Protein AF-A0A292Q2J4-F1 (afdb_monomer_lite)

Foldseek 3Di:
DDPVVVCCVVCVVVVCVVCVVVDDFDDDDDLDDDPPDQDDDNVLLCDDLLSSLVSVCVVPVVDDSVVSSVVSVVCVVPPPLSVLSNVLNVVVVVVVVDPFQWDWDQDRVRDTDIDGPDDD

Sequence (120 aa):
MDTVACNFRGRIREYNSAFAFTSLYHLQGPLQPQPNNTPAFAQLYFYDPTYAAHARYTAHPRLDSDVLHRLTTMLQNVNPYIAIYKTARERLEAVSQSESDVRVVLNPQLRLIMETGADR

Secondary structure (DSSP, 8-state):
--HHHHTTTTTHHHHTTTTGGG--------SSPPTTPPP-GGGGGGS-HHHHHHHHHHH-TTS-HHHHHHHHHHHHHH-TTHHHHHHHHHHHHHHHHS---EEEEE-TTS-EEEEES---

Structure (mmCIF, N/CA/C/O backbone):
data_AF-A0A292Q2J4-F1
#
_entry.id   AF-A0A292Q2J4-F1
#
loop_
_atom_site.group_PDB
_atom_site.id
_atom_site.type_symbol
_atom_site.label_atom_id
_atom_site.label_alt_id
_atom_site.label_comp_id
_atom_site.label_asym_id
_atom_site.label_entity_id
_atom_site.label_seq_id
_atom_site.pdbx_PDB_ins_code
_atom_site.Cartn_x
_atom_site.Cartn_y
_atom_site.Cartn_z
_atom_site.occupancy
_atom_site.B_iso_or_equiv
_atom_site.auth_seq_id
_atom_site.auth_comp_id
_atom_site.auth_asym_id
_atom_site.auth_atom_id
_atom_site.pdbx_PDB_model_num
ATOM 1 N N . MET A 1 1 ? -5.129 -22.936 46.363 1.00 43.31 1 MET A N 1
ATOM 2 C CA . MET A 1 1 ? -6.200 -21.946 46.104 1.00 43.31 1 MET A CA 1
ATOM 3 C C . MET A 1 1 ? -5.499 -20.672 45.713 1.00 43.31 1 MET A C 1
ATOM 5 O O . MET A 1 1 ? -4.902 -20.019 46.562 1.00 43.31 1 MET A O 1
ATOM 9 N N . ASP A 1 2 ? -5.415 -20.431 44.411 1.00 48.56 2 ASP A N 1
ATOM 10 C CA . ASP A 1 2 ? -4.155 -19.943 43.857 1.00 48.56 2 ASP A CA 1
ATOM 11 C C . ASP A 1 2 ? -4.152 -18.435 43.633 1.00 48.56 2 ASP A C 1
ATOM 13 O O . ASP A 1 2 ? -4.717 -17.912 42.672 1.00 48.56 2 ASP A O 1
ATOM 17 N N . THR A 1 3 ? -3.424 -17.733 44.502 1.00 53.31 3 THR A N 1
ATOM 18 C CA . THR A 1 3 ? -3.199 -16.278 44.461 1.00 53.31 3 THR A CA 1
ATOM 19 C C . THR A 1 3 ? -2.578 -15.796 43.142 1.00 53.31 3 THR A C 1
ATOM 21 O O . THR A 1 3 ? -2.650 -14.613 42.813 1.00 53.31 3 THR A O 1
ATOM 24 N N . VAL A 1 4 ? -1.984 -16.710 42.367 1.00 54.56 4 VAL A N 1
ATOM 25 C CA . VAL A 1 4 ? -1.413 -16.452 41.037 1.00 54.56 4 VAL A CA 1
ATOM 26 C C . VAL A 1 4 ? -2.504 -16.101 40.015 1.00 54.56 4 VAL A C 1
ATOM 28 O O . VAL A 1 4 ? -2.304 -15.201 39.202 1.00 54.56 4 VAL A O 1
ATOM 31 N N . ALA A 1 5 ? -3.681 -16.737 40.083 1.00 54.00 5 ALA A N 1
ATOM 32 C CA . ALA A 1 5 ? -4.762 -16.511 39.122 1.00 54.00 5 ALA A CA 1
ATOM 33 C C . ALA A 1 5 ? -5.421 -15.127 39.284 1.00 54.00 5 ALA A C 1
ATOM 35 O O . ALA A 1 5 ? -5.689 -14.448 38.292 1.00 54.00 5 ALA A O 1
ATOM 36 N N . CYS A 1 6 ? -5.629 -14.663 40.522 1.00 53.41 6 CYS A N 1
ATOM 37 C CA . CYS A 1 6 ? -6.274 -13.369 40.789 1.00 53.41 6 CYS A CA 1
ATOM 38 C C . CYS A 1 6 ? -5.467 -12.165 40.271 1.00 53.41 6 CYS A C 1
ATOM 40 O O . CYS A 1 6 ? -6.052 -11.171 39.842 1.00 53.41 6 CYS A O 1
ATOM 42 N N . ASN A 1 7 ? -4.134 -12.258 40.250 1.00 54.38 7 ASN A N 1
ATOM 43 C CA . ASN A 1 7 ? -3.262 -11.163 39.813 1.00 54.38 7 ASN A CA 1
ATOM 44 C C . ASN A 1 7 ? -3.062 -11.092 38.287 1.00 54.38 7 ASN A C 1
ATOM 46 O O . ASN A 1 7 ? -2.517 -10.103 37.790 1.00 54.38 7 ASN A O 1
ATOM 50 N N . PHE A 1 8 ? -3.540 -12.086 37.527 1.00 53.84 8 PHE A N 1
ATOM 51 C CA . PHE A 1 8 ? -3.397 -12.143 36.067 1.00 53.84 8 PHE A CA 1
ATOM 52 C C . PHE A 1 8 ? -3.997 -10.915 35.363 1.00 53.84 8 PHE A C 1
ATOM 54 O O . PHE A 1 8 ? -3.349 -10.314 34.510 1.00 53.84 8 PHE A O 1
ATOM 61 N N . ARG A 1 9 ? -5.205 -10.482 35.763 1.00 56.16 9 ARG A N 1
ATOM 62 C CA . ARG A 1 9 ? -5.858 -9.289 35.187 1.00 56.16 9 ARG A CA 1
ATOM 63 C C . ARG A 1 9 ? -5.104 -7.992 35.492 1.00 56.16 9 ARG A C 1
ATOM 65 O O . ARG A 1 9 ? -4.985 -7.153 34.606 1.00 56.16 9 ARG A O 1
ATOM 72 N N . GLY A 1 10 ? -4.582 -7.837 36.710 1.00 62.28 10 GLY A N 1
ATOM 73 C CA . GLY A 1 10 ? -3.858 -6.627 37.123 1.00 62.28 10 GLY A CA 1
ATOM 74 C C . GLY A 1 10 ? -2.489 -6.477 36.453 1.00 62.28 10 GLY A C 1
ATOM 75 O O . GLY A 1 10 ? -2.065 -5.363 36.163 1.00 62.28 10 GLY A O 1
ATOM 76 N N . ARG A 1 11 ? -1.817 -7.596 36.151 1.00 56.53 11 ARG A N 1
ATOM 77 C CA . ARG A 1 11 ? -0.475 -7.620 35.542 1.00 56.53 11 ARG A CA 1
ATOM 78 C C . ARG A 1 11 ? -0.478 -7.955 34.050 1.00 56.53 11 ARG A C 1
ATOM 80 O O . ARG A 1 11 ? 0.580 -8.182 33.475 1.00 56.53 11 ARG A O 1
ATOM 87 N N . ILE A 1 12 ? -1.636 -7.959 33.387 1.00 62.47 12 ILE A N 1
ATOM 88 C CA . ILE A 1 12 ? -1.755 -8.430 31.997 1.00 62.47 12 ILE A CA 1
ATOM 89 C C . ILE A 1 12 ? -0.880 -7.631 31.011 1.00 62.47 12 ILE A C 1
ATOM 91 O O . ILE A 1 12 ? -0.371 -8.194 30.052 1.00 62.47 12 ILE A O 1
ATOM 95 N N . ARG A 1 13 ? -0.632 -6.337 31.272 1.00 57.03 13 ARG A N 1
ATOM 96 C CA . ARG A 1 13 ? 0.284 -5.497 30.471 1.00 57.03 13 ARG A CA 1
ATOM 97 C C . ARG A 1 13 ? 1.758 -5.885 30.643 1.00 57.03 13 ARG A C 1
ATOM 99 O O . ARG A 1 13 ? 2.515 -5.789 29.689 1.00 57.03 13 ARG A O 1
ATOM 106 N N . GLU A 1 14 ? 2.144 -6.340 31.832 1.00 59.91 14 GLU A N 1
ATOM 107 C CA . GLU A 1 14 ? 3.497 -6.811 32.158 1.00 59.91 14 GLU A CA 1
ATOM 108 C C . GLU A 1 14 ? 3.727 -8.235 31.626 1.00 59.91 14 GLU A C 1
ATOM 110 O O . GLU A 1 14 ? 4.775 -8.539 31.063 1.00 59.91 14 GLU A O 1
ATOM 115 N N . TYR A 1 15 ? 2.705 -9.094 31.701 1.00 58.53 15 TYR A N 1
ATOM 116 C CA . TYR A 1 15 ? 2.722 -10.401 31.042 1.00 58.53 15 TYR A CA 1
ATOM 117 C C . TYR A 1 15 ? 2.669 -10.317 29.513 1.00 58.53 15 TYR A C 1
ATOM 119 O O . TYR A 1 15 ? 3.162 -11.238 28.879 1.00 58.53 15 TYR A O 1
ATOM 127 N N . ASN A 1 16 ? 2.108 -9.248 28.933 1.00 58.00 16 ASN A N 1
ATOM 128 C CA . ASN A 1 16 ? 2.103 -8.996 27.485 1.00 58.00 16 ASN A CA 1
ATOM 129 C C . ASN A 1 16 ? 3.343 -8.231 26.981 1.00 58.00 16 ASN A C 1
ATOM 131 O O . ASN A 1 16 ? 3.541 -8.168 25.768 1.00 58.00 16 ASN A O 1
ATOM 135 N N . SER A 1 17 ? 4.161 -7.636 27.862 1.00 61.97 17 SER A N 1
ATOM 136 C CA . SER A 1 17 ? 5.503 -7.139 27.512 1.00 61.97 17 SER A CA 1
ATOM 137 C C . SER A 1 17 ? 6.573 -8.222 27.698 1.00 61.97 17 SER A C 1
ATOM 139 O O . SER A 1 17 ? 7.500 -8.318 26.892 1.00 61.97 17 SER A O 1
ATOM 141 N N . ALA A 1 18 ? 6.368 -9.141 28.649 1.00 56.91 18 ALA A N 1
ATOM 142 C CA . ALA A 1 18 ? 6.722 -10.541 28.430 1.00 56.91 18 ALA A CA 1
ATOM 143 C C . ALA A 1 18 ? 5.916 -11.128 27.248 1.00 56.91 18 ALA A C 1
ATOM 145 O O . ALA A 1 18 ? 4.902 -10.570 26.856 1.00 56.91 18 ALA A O 1
ATOM 146 N N . PHE A 1 19 ? 6.374 -12.207 26.607 1.00 52.94 19 PHE A N 1
ATOM 147 C CA . PHE A 1 19 ? 5.741 -12.806 25.407 1.00 52.94 19 PHE A CA 1
ATOM 148 C C . PHE A 1 19 ? 5.569 -11.888 24.166 1.00 52.94 19 PHE A C 1
ATOM 150 O O . PHE A 1 19 ? 5.406 -12.396 23.053 1.00 52.94 19 PHE A O 1
ATOM 157 N N . ALA A 1 20 ? 5.751 -10.566 24.272 1.00 53.78 20 ALA A N 1
ATOM 158 C CA . ALA A 1 20 ? 6.048 -9.714 23.120 1.00 53.78 20 ALA A CA 1
ATOM 159 C C . ALA A 1 20 ? 7.322 -10.214 22.420 1.00 53.78 20 ALA A C 1
ATOM 161 O O . ALA A 1 20 ? 7.354 -10.341 21.201 1.00 53.78 20 ALA A O 1
ATOM 162 N N . PHE A 1 21 ? 8.327 -10.638 23.194 1.00 53.81 21 PHE A N 1
ATOM 163 C CA . PHE A 1 21 ? 9.538 -11.284 22.676 1.00 53.81 21 PHE A CA 1
ATOM 164 C C . PHE A 1 21 ? 9.332 -12.697 22.093 1.00 53.81 21 PHE A C 1
ATOM 166 O O . PHE A 1 21 ? 10.235 -13.197 21.431 1.00 53.81 21 PHE A O 1
ATOM 173 N N . THR A 1 22 ? 8.169 -13.340 22.275 1.00 56.34 22 THR A N 1
ATOM 174 C CA . THR A 1 22 ? 7.821 -14.585 21.553 1.00 56.34 22 THR A CA 1
ATOM 175 C C . THR A 1 22 ? 6.966 -14.334 20.309 1.00 56.34 22 THR A C 1
ATOM 177 O O . THR 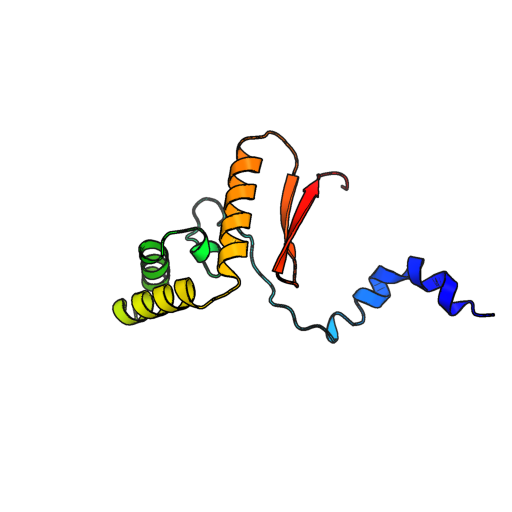A 1 22 ? 6.645 -15.279 19.595 1.00 56.34 22 THR A O 1
ATOM 180 N N . SER A 1 23 ? 6.594 -13.080 20.034 1.00 63.41 23 SER A N 1
ATOM 181 C CA . SER A 1 23 ? 5.698 -12.702 18.940 1.00 63.41 23 SER A CA 1
ATOM 182 C C . SER A 1 23 ? 6.401 -11.729 17.995 1.00 63.41 23 SER A C 1
ATOM 184 O O . SER A 1 23 ? 6.343 -10.518 18.185 1.00 63.41 23 SER A O 1
ATOM 186 N N . LEU A 1 24 ? 7.056 -12.242 16.950 1.00 69.00 24 LEU A N 1
ATOM 187 C CA . LEU A 1 24 ? 7.615 -11.389 15.897 1.00 69.00 24 LEU A CA 1
ATOM 188 C C . LEU A 1 24 ? 6.482 -10.732 15.097 1.00 69.00 24 LEU A C 1
ATOM 190 O O . LEU A 1 24 ? 5.738 -11.410 14.389 1.00 69.00 24 LEU A O 1
ATOM 194 N N . TYR A 1 25 ? 6.377 -9.407 15.186 1.00 70.56 25 TYR A N 1
ATOM 195 C CA . TYR A 1 25 ? 5.479 -8.595 14.368 1.00 70.56 25 TYR A CA 1
ATOM 196 C C . TYR A 1 25 ? 6.259 -7.611 13.498 1.00 70.56 25 TYR A C 1
ATOM 198 O O . TYR A 1 25 ? 7.316 -7.108 13.881 1.00 70.56 25 TYR A O 1
ATOM 206 N N . HIS A 1 26 ? 5.706 -7.286 12.329 1.00 65.94 26 HIS A N 1
ATOM 207 C CA . HIS A 1 26 ? 6.202 -6.161 11.546 1.00 65.94 26 HIS A CA 1
ATOM 208 C C . HIS A 1 26 ? 5.836 -4.849 12.242 1.00 65.94 26 HIS A C 1
ATOM 210 O O . HIS A 1 26 ? 4.659 -4.536 12.417 1.00 65.94 26 HIS A O 1
ATOM 216 N N . LEU A 1 27 ? 6.847 -4.052 12.596 1.00 70.44 27 LEU A N 1
ATOM 217 C CA . LEU A 1 27 ? 6.637 -2.647 12.922 1.00 70.44 27 LEU A CA 1
ATOM 218 C C . LEU A 1 27 ? 6.269 -1.908 11.632 1.00 70.44 27 LEU A C 1
ATOM 220 O O . LEU A 1 27 ? 7.090 -1.785 10.722 1.00 70.44 27 LEU A O 1
ATOM 224 N N . GLN A 1 28 ? 5.032 -1.428 11.553 1.00 70.88 28 GLN A N 1
ATOM 225 C CA . GLN A 1 28 ? 4.549 -0.651 10.421 1.00 70.88 28 GLN A CA 1
ATOM 226 C C . GLN A 1 28 ? 4.538 0.842 10.760 1.00 70.88 28 GLN A C 1
ATOM 228 O O . GLN A 1 28 ? 4.135 1.237 11.853 1.00 70.88 28 GLN A O 1
ATOM 233 N N . GLY A 1 29 ? 4.962 1.672 9.805 1.00 74.69 29 GLY A N 1
ATOM 234 C CA . GLY A 1 29 ? 4.816 3.125 9.891 1.00 74.69 29 GLY A CA 1
ATOM 235 C C . GLY A 1 29 ? 3.353 3.594 9.792 1.00 74.69 29 GLY A C 1
ATOM 236 O O . GLY A 1 29 ? 2.445 2.777 9.593 1.00 74.69 29 GLY A O 1
ATOM 237 N N . PRO A 1 30 ? 3.107 4.914 9.898 1.00 80.75 30 PRO A N 1
ATOM 238 C CA . PRO A 1 30 ? 1.769 5.481 9.751 1.00 80.75 30 PRO A CA 1
ATOM 239 C C . PRO A 1 30 ? 1.160 5.126 8.388 1.00 80.75 30 PRO A C 1
ATOM 241 O O . PRO A 1 30 ? 1.859 5.067 7.376 1.00 80.75 30 PRO A O 1
ATOM 244 N N . LEU A 1 31 ? -0.156 4.902 8.362 1.00 82.00 31 LEU A N 1
ATOM 245 C CA . LEU A 1 31 ? -0.890 4.511 7.151 1.00 82.00 31 LEU A CA 1
ATOM 246 C C . LEU A 1 31 ? -0.981 5.629 6.102 1.00 82.00 31 LEU A C 1
ATOM 248 O O . LEU A 1 31 ? -1.111 5.337 4.919 1.00 82.00 31 LEU A O 1
ATOM 252 N N . GLN A 1 32 ? -0.876 6.889 6.522 1.00 84.00 32 GLN A N 1
ATOM 253 C CA . GLN A 1 32 ? -0.778 8.047 5.635 1.00 84.00 32 GLN A CA 1
ATOM 254 C C . GLN A 1 32 ? 0.656 8.600 5.651 1.00 84.00 32 GLN A C 1
ATOM 256 O O . GLN A 1 32 ? 1.307 8.563 6.704 1.00 84.00 32 GLN A O 1
ATOM 261 N N . PRO A 1 33 ? 1.164 9.122 4.519 1.00 84.81 33 PRO A N 1
ATOM 262 C CA . PRO A 1 33 ? 2.373 9.934 4.529 1.00 84.81 33 PRO A CA 1
ATOM 263 C C . PRO A 1 33 ? 2.145 11.203 5.363 1.00 84.81 33 PRO A C 1
ATOM 265 O O . PRO A 1 33 ? 1.033 11.723 5.438 1.00 84.81 33 PRO A O 1
ATOM 268 N N . GLN A 1 34 ? 3.209 11.721 5.978 1.00 84.50 34 GLN A N 1
ATOM 269 C CA . GLN A 1 34 ? 3.162 13.068 6.553 1.00 84.50 34 GLN A CA 1
ATOM 270 C C . GLN A 1 34 ? 3.029 14.118 5.433 1.00 84.50 34 GLN A C 1
ATOM 272 O O . GLN A 1 34 ? 3.445 13.843 4.301 1.00 84.50 34 GLN A O 1
ATOM 277 N N . PRO A 1 35 ? 2.500 15.323 5.721 1.00 82.38 35 PRO A N 1
ATOM 278 C CA . PRO A 1 35 ? 2.471 16.416 4.755 1.00 82.38 35 PRO A CA 1
ATOM 279 C C . PRO A 1 35 ? 3.845 16.632 4.107 1.00 82.38 35 PRO A C 1
ATOM 281 O O . PRO A 1 35 ? 4.859 16.673 4.799 1.00 82.38 35 PRO A O 1
ATOM 284 N N . ASN A 1 36 ? 3.862 16.769 2.780 1.00 84.25 36 ASN A N 1
ATOM 285 C CA . ASN A 1 36 ? 5.055 16.928 1.935 1.00 84.25 36 ASN A CA 1
ATOM 286 C C . ASN A 1 36 ? 6.009 15.715 1.832 1.00 84.25 36 ASN A C 1
ATOM 288 O O . ASN A 1 36 ? 7.015 15.819 1.131 1.00 84.25 36 ASN A O 1
ATOM 292 N N . ASN A 1 37 ? 5.703 14.560 2.438 1.00 85.00 37 ASN A N 1
ATOM 293 C CA . ASN A 1 37 ? 6.503 13.342 2.266 1.00 85.00 37 ASN A CA 1
ATOM 294 C C . ASN A 1 37 ? 5.952 12.436 1.153 1.00 85.00 37 ASN A C 1
ATOM 296 O O . ASN A 1 37 ? 4.751 12.178 1.072 1.00 85.00 37 ASN A O 1
ATOM 300 N N . THR A 1 38 ? 6.848 11.872 0.339 1.00 85.81 38 THR A N 1
ATOM 301 C CA . THR A 1 38 ? 6.511 10.815 -0.628 1.00 85.81 38 THR A CA 1
ATOM 302 C C . THR A 1 38 ? 6.024 9.557 0.108 1.00 85.81 38 THR A C 1
ATOM 304 O O . THR A 1 38 ? 6.686 9.132 1.060 1.00 85.81 38 THR A O 1
ATOM 307 N N . PRO A 1 39 ? 4.911 8.923 -0.312 1.00 88.81 39 PRO A N 1
ATOM 308 C CA . PRO A 1 39 ? 4.429 7.698 0.317 1.00 88.81 39 PRO A CA 1
ATOM 309 C C . PRO A 1 39 ? 5.418 6.536 0.151 1.00 88.81 39 PRO A C 1
ATOM 311 O O . PRO A 1 39 ? 6.047 6.375 -0.894 1.00 88.81 39 PRO A O 1
ATOM 314 N N . ALA A 1 40 ? 5.530 5.695 1.180 1.00 86.50 40 ALA A N 1
ATOM 315 C CA . ALA A 1 40 ? 6.473 4.579 1.226 1.00 86.50 40 ALA A CA 1
ATOM 316 C C . ALA A 1 40 ? 5.870 3.305 1.845 1.00 86.50 40 ALA A C 1
ATOM 318 O O . ALA A 1 40 ? 4.852 3.329 2.539 1.00 86.50 40 ALA A O 1
ATOM 319 N N . PHE A 1 41 ? 6.529 2.166 1.610 1.00 85.56 41 PHE A N 1
ATOM 320 C CA . PHE A 1 41 ? 6.173 0.856 2.174 1.00 85.56 41 PHE A CA 1
ATOM 321 C C . PHE A 1 41 ? 4.686 0.496 1.977 1.00 85.56 41 PHE A C 1
ATOM 323 O O . PHE A 1 41 ? 4.246 0.313 0.841 1.00 85.56 41 PHE A O 1
ATOM 330 N N . ALA A 1 42 ? 3.923 0.383 3.069 1.00 85.75 42 ALA A N 1
ATOM 331 C CA . ALA A 1 42 ? 2.505 0.037 3.076 1.00 85.75 42 ALA A CA 1
ATOM 332 C C . ALA A 1 42 ? 1.598 1.142 2.502 1.00 85.75 42 ALA A C 1
ATOM 334 O O . ALA A 1 42 ? 0.575 0.832 1.896 1.00 85.75 42 ALA A O 1
ATOM 335 N N . GLN A 1 43 ? 1.993 2.414 2.630 1.00 89.00 43 GLN A N 1
ATOM 336 C CA . GLN A 1 43 ? 1.221 3.573 2.153 1.00 89.00 43 GLN A CA 1
ATOM 337 C C . GLN A 1 43 ? 1.015 3.514 0.633 1.00 89.00 43 GLN A C 1
ATOM 339 O O . GLN A 1 43 ? -0.009 3.940 0.114 1.00 89.00 43 GLN A O 1
ATOM 344 N N . LEU A 1 44 ? 1.963 2.910 -0.092 1.00 90.12 44 LEU A N 1
ATOM 345 C CA . LEU A 1 44 ? 1.893 2.721 -1.541 1.00 90.12 44 LEU A CA 1
ATOM 346 C C . LEU A 1 44 ? 0.726 1.823 -1.990 1.00 90.12 44 LEU A C 1
ATOM 348 O O . LEU A 1 44 ? 0.351 1.880 -3.155 1.00 90.12 44 LEU A O 1
ATOM 352 N N . TYR A 1 45 ? 0.130 1.018 -1.102 1.00 88.06 45 TYR A N 1
ATOM 353 C CA . TYR A 1 45 ? -1.070 0.232 -1.420 1.00 88.06 45 TYR A CA 1
ATOM 354 C C . TYR A 1 45 ? -2.372 1.052 -1.401 1.00 88.06 45 TYR A C 1
ATOM 356 O O . TYR A 1 45 ? -3.417 0.522 -1.773 1.00 88.06 45 TYR A O 1
ATOM 364 N N . PHE A 1 46 ? -2.331 2.325 -0.989 1.00 88.19 46 PHE A N 1
ATOM 365 C CA . PHE A 1 46 ? -3.486 3.234 -1.051 1.00 88.19 46 PHE A CA 1
ATOM 366 C C . PHE A 1 46 ? -3.669 3.872 -2.440 1.00 88.19 46 PHE A C 1
ATOM 368 O O . PHE A 1 46 ? -4.739 4.415 -2.733 1.00 88.19 46 PHE A O 1
ATOM 375 N N . TYR A 1 47 ? -2.640 3.779 -3.285 1.00 87.38 47 TYR A N 1
ATOM 376 C CA . TYR A 1 47 ? -2.566 4.347 -4.629 1.00 87.38 47 TYR A CA 1
ATOM 377 C C . TYR A 1 47 ? -2.685 3.252 -5.702 1.00 87.38 47 TYR A C 1
ATOM 379 O O . TYR A 1 47 ? -2.611 2.052 -5.415 1.00 87.38 47 TYR A O 1
ATOM 387 N N . ASP A 1 48 ? -2.865 3.660 -6.957 1.00 88.69 48 ASP A N 1
ATOM 388 C CA . ASP A 1 48 ? -2.861 2.743 -8.095 1.00 88.69 48 ASP A CA 1
ATOM 389 C C . ASP A 1 48 ? -1.466 2.092 -8.300 1.00 88.69 48 ASP A C 1
ATOM 391 O O . ASP A 1 48 ? -0.445 2.633 -7.855 1.00 88.69 48 ASP A O 1
ATOM 395 N N . PRO A 1 49 ? -1.383 0.912 -8.949 1.00 88.12 49 PRO A N 1
ATOM 396 C CA . PRO A 1 49 ? 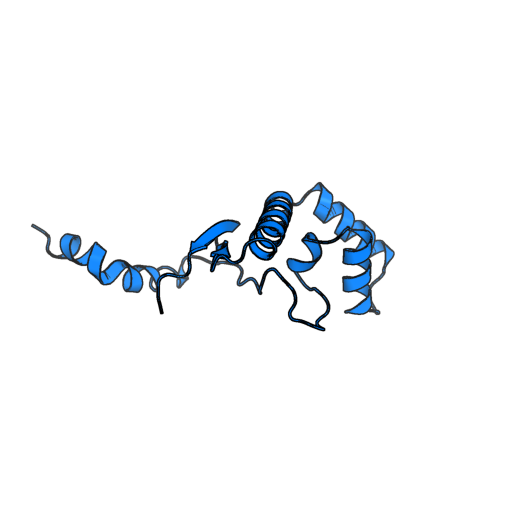-0.114 0.201 -9.118 1.00 88.12 49 PRO A CA 1
ATOM 397 C C . PRO A 1 49 ? 0.922 0.968 -9.949 1.00 88.12 49 PRO A C 1
ATOM 399 O O . PRO A 1 49 ? 2.119 0.767 -9.745 1.00 88.12 49 PRO A O 1
ATOM 402 N N . THR A 1 50 ? 0.499 1.849 -10.858 1.00 91.56 50 THR A N 1
ATOM 403 C CA . THR A 1 50 ? 1.402 2.620 -11.721 1.00 91.56 50 THR A CA 1
ATOM 404 C C . THR A 1 50 ? 2.090 3.720 -10.920 1.00 91.56 50 THR A C 1
ATOM 406 O O . THR A 1 50 ? 3.321 3.785 -10.911 1.00 91.56 50 THR A O 1
ATOM 409 N N . TYR A 1 51 ? 1.329 4.509 -10.157 1.00 92.44 51 TYR A N 1
ATOM 410 C CA . TYR A 1 51 ? 1.872 5.478 -9.205 1.00 92.44 51 TYR A CA 1
ATOM 411 C C . TYR A 1 51 ? 2.758 4.792 -8.158 1.00 92.44 51 TYR A C 1
ATOM 413 O O . TYR A 1 51 ? 3.872 5.242 -7.890 1.00 92.44 51 TYR A O 1
ATOM 421 N N . ALA A 1 52 ? 2.313 3.660 -7.606 1.00 92.44 52 ALA A N 1
ATOM 422 C CA . ALA A 1 52 ? 3.070 2.922 -6.601 1.00 92.44 52 ALA A CA 1
ATOM 423 C C . ALA A 1 52 ? 4.399 2.354 -7.140 1.00 92.44 52 ALA A C 1
ATOM 425 O O . ALA A 1 52 ? 5.390 2.311 -6.409 1.00 92.44 52 ALA A O 1
ATOM 426 N N . ALA A 1 53 ? 4.448 1.918 -8.403 1.00 92.94 53 ALA A N 1
ATOM 427 C CA . ALA A 1 53 ? 5.687 1.511 -9.065 1.00 92.94 53 ALA A CA 1
ATOM 428 C C . ALA A 1 53 ? 6.609 2.715 -9.319 1.00 92.94 53 ALA A C 1
ATOM 430 O O . ALA A 1 53 ? 7.793 2.661 -8.980 1.00 92.94 53 ALA A O 1
ATOM 431 N N . HIS A 1 54 ? 6.060 3.824 -9.825 1.00 93.31 54 HIS A N 1
ATOM 432 C CA . HIS A 1 54 ? 6.813 5.051 -10.080 1.00 93.31 54 HIS A CA 1
ATOM 433 C C . HIS A 1 54 ? 7.424 5.638 -8.798 1.00 93.31 54 HIS A C 1
ATOM 435 O O . HIS A 1 54 ? 8.609 5.950 -8.775 1.00 93.31 54 HIS A O 1
ATOM 441 N N . ALA A 1 55 ? 6.676 5.701 -7.692 1.00 92.38 55 ALA A N 1
ATOM 442 C CA . ALA A 1 55 ? 7.193 6.164 -6.404 1.00 92.38 55 ALA A CA 1
ATOM 443 C C . ALA A 1 55 ? 8.365 5.299 -5.889 1.00 92.38 55 ALA A C 1
ATOM 445 O O . ALA A 1 55 ? 9.342 5.832 -5.360 1.00 92.38 55 ALA A O 1
ATOM 446 N N . ARG A 1 56 ? 8.321 3.970 -6.098 1.00 92.19 56 ARG A N 1
ATOM 447 C CA . ARG A 1 56 ? 9.447 3.070 -5.771 1.00 92.19 56 ARG A CA 1
ATOM 448 C C . ARG A 1 56 ? 10.668 3.324 -6.653 1.00 92.19 56 ARG A C 1
ATOM 450 O O . ARG A 1 56 ? 11.780 3.298 -6.126 1.00 92.19 56 ARG 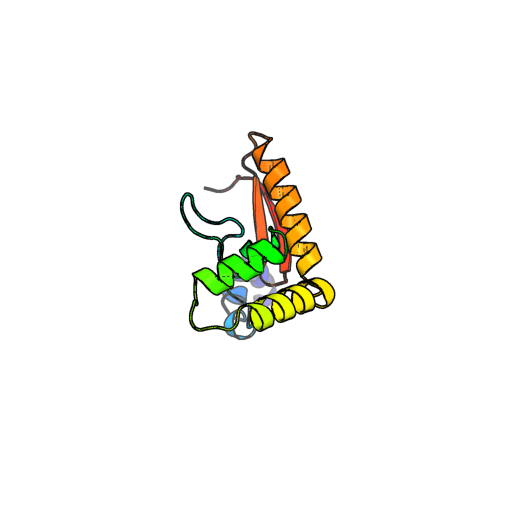A O 1
ATOM 457 N N . TYR A 1 57 ? 10.461 3.581 -7.947 1.00 93.62 57 TYR A N 1
ATOM 458 C CA . TYR A 1 57 ? 11.526 3.928 -8.892 1.00 93.62 57 TYR A CA 1
ATOM 459 C C . TYR A 1 57 ? 12.170 5.274 -8.543 1.00 93.62 57 TYR A C 1
ATOM 461 O O . TYR A 1 57 ? 13.385 5.349 -8.417 1.00 93.62 57 TYR A O 1
ATOM 469 N N . THR A 1 58 ? 11.381 6.315 -8.274 1.00 92.06 58 THR A N 1
ATOM 470 C CA . THR A 1 58 ? 11.886 7.641 -7.881 1.00 92.06 58 THR A CA 1
ATOM 471 C C . THR A 1 58 ? 12.694 7.589 -6.579 1.00 92.06 58 THR A C 1
ATOM 473 O O . THR A 1 58 ? 13.708 8.272 -6.460 1.00 92.06 58 THR A O 1
ATOM 476 N N . ALA A 1 59 ? 12.315 6.727 -5.628 1.00 90.12 59 ALA A N 1
ATOM 477 C CA . ALA A 1 59 ? 13.114 6.466 -4.428 1.00 90.12 59 ALA A CA 1
ATOM 478 C C . ALA A 1 59 ? 14.396 5.643 -4.698 1.00 90.12 59 ALA A C 1
ATOM 480 O O . ALA A 1 59 ? 15.356 5.738 -3.935 1.00 90.12 59 ALA A O 1
ATOM 481 N N . HIS A 1 60 ? 14.437 4.845 -5.771 1.00 90.75 60 HIS A N 1
ATOM 482 C CA . HIS A 1 60 ? 15.569 3.978 -6.119 1.00 90.75 60 HIS A CA 1
ATOM 483 C C . HIS A 1 60 ? 15.863 3.975 -7.638 1.00 90.75 60 HIS A C 1
ATOM 485 O O . HIS A 1 60 ? 15.721 2.928 -8.275 1.00 90.75 60 HIS A O 1
ATOM 491 N N . PRO A 1 61 ? 16.348 5.084 -8.241 1.00 91.31 61 PRO A N 1
ATOM 492 C CA . PRO A 1 61 ? 16.428 5.225 -9.708 1.00 91.31 61 PRO A CA 1
ATOM 493 C C . PRO A 1 61 ? 17.417 4.283 -10.415 1.00 91.31 61 PRO A C 1
ATOM 495 O O . PRO A 1 61 ? 17.528 4.292 -11.634 1.00 91.31 61 PRO A O 1
ATOM 498 N N . ARG A 1 62 ? 18.173 3.485 -9.649 1.00 95.62 62 ARG A N 1
ATOM 499 C CA . ARG A 1 62 ? 19.073 2.431 -10.148 1.00 95.62 62 ARG A CA 1
ATOM 500 C C . ARG A 1 62 ? 18.365 1.089 -10.378 1.00 95.62 62 ARG A C 1
ATOM 502 O O . ARG A 1 62 ? 19.006 0.154 -10.846 1.00 95.62 62 ARG A O 1
ATOM 509 N N . LEU A 1 63 ? 17.100 0.961 -9.976 1.00 93.06 63 LEU A N 1
ATOM 510 C CA . LEU A 1 63 ? 16.295 -0.236 -10.205 1.00 93.06 63 LEU A CA 1
ATOM 511 C C . LEU A 1 63 ? 15.584 -0.152 -11.555 1.00 93.06 63 LEU A C 1
ATOM 513 O O . LEU A 1 63 ? 15.186 0.921 -11.997 1.00 93.06 63 LEU A O 1
ATOM 517 N N . ASP A 1 64 ? 15.382 -1.309 -12.174 1.00 95.25 64 ASP A N 1
ATOM 518 C CA . ASP A 1 64 ? 14.628 -1.429 -13.415 1.00 95.25 64 ASP A CA 1
ATOM 519 C C . ASP A 1 64 ? 13.132 -1.121 -13.186 1.00 95.25 64 ASP A C 1
ATOM 521 O O . ASP A 1 64 ? 12.477 -1.705 -12.313 1.00 95.25 64 ASP A O 1
ATOM 525 N N . SER A 1 65 ? 12.599 -0.173 -13.963 1.00 92.81 65 SER A N 1
ATOM 526 C CA . SER A 1 65 ? 11.215 0.304 -13.842 1.00 92.81 65 SER A CA 1
ATOM 527 C C . SER A 1 65 ? 10.185 -0.755 -14.251 1.00 92.81 65 SER A C 1
ATOM 529 O O . SER A 1 65 ? 9.133 -0.861 -13.616 1.00 92.81 65 SER A O 1
ATOM 531 N N . ASP A 1 66 ? 10.478 -1.576 -15.260 1.00 94.19 66 ASP A N 1
ATOM 532 C CA . ASP A 1 66 ? 9.563 -2.611 -15.748 1.00 94.19 66 ASP A CA 1
ATOM 533 C C . ASP A 1 66 ? 9.496 -3.779 -14.760 1.00 94.19 66 ASP A C 1
ATOM 535 O O . ASP A 1 66 ? 8.418 -4.314 -14.482 1.00 94.19 66 ASP A O 1
ATOM 539 N N . VAL A 1 67 ? 10.627 -4.137 -14.144 1.00 95.19 67 VAL A N 1
ATOM 540 C CA . VAL A 1 67 ? 10.680 -5.082 -13.021 1.00 95.19 67 VAL A CA 1
ATOM 541 C C . VAL A 1 67 ? 9.883 -4.545 -11.831 1.00 95.19 67 VAL A C 1
ATOM 543 O O . VAL A 1 67 ? 9.058 -5.278 -11.281 1.00 95.19 67 VAL A O 1
ATOM 546 N N . LEU A 1 68 ? 10.055 -3.273 -11.451 1.00 94.00 68 LEU A N 1
ATOM 547 C CA . LEU A 1 68 ? 9.277 -2.653 -10.369 1.00 94.00 68 LEU A CA 1
ATOM 548 C C . LEU A 1 68 ? 7.771 -2.633 -10.661 1.00 94.00 68 LEU A C 1
ATOM 550 O O . LEU A 1 68 ? 6.975 -2.922 -9.761 1.00 94.00 68 LEU A O 1
ATOM 554 N N . HIS A 1 69 ? 7.367 -2.336 -11.897 1.00 93.25 69 HIS A N 1
ATOM 555 C CA . HIS A 1 69 ? 5.965 -2.366 -12.303 1.00 93.25 69 HIS A CA 1
ATOM 556 C C . HIS A 1 69 ? 5.397 -3.791 -12.246 1.00 93.25 69 HIS A C 1
ATOM 558 O O . HIS A 1 69 ? 4.383 -4.023 -11.586 1.00 93.25 69 HIS A O 1
ATOM 564 N N . ARG A 1 70 ? 6.090 -4.778 -12.830 1.00 94.88 70 ARG A N 1
ATOM 565 C CA . ARG A 1 70 ? 5.681 -6.194 -12.802 1.00 94.88 70 ARG A CA 1
ATOM 566 C C . ARG A 1 70 ? 5.571 -6.746 -11.379 1.00 94.88 70 ARG A C 1
ATOM 568 O O . ARG A 1 70 ? 4.585 -7.414 -11.071 1.00 94.88 70 ARG A O 1
ATOM 575 N N . LEU A 1 71 ? 6.531 -6.440 -10.503 1.00 94.06 71 LEU A N 1
ATOM 576 C CA . LEU A 1 71 ? 6.480 -6.820 -9.086 1.00 94.06 71 LEU A CA 1
ATOM 577 C C . LEU A 1 71 ? 5.324 -6.130 -8.351 1.00 94.06 71 LEU A C 1
ATOM 579 O O . LEU A 1 71 ? 4.647 -6.769 -7.549 1.00 94.06 71 LEU A O 1
ATOM 583 N N . THR A 1 72 ? 5.057 -4.854 -8.641 1.00 92.69 72 THR A N 1
ATOM 584 C CA . THR A 1 72 ? 3.929 -4.122 -8.043 1.00 92.69 72 THR A CA 1
ATOM 585 C C . THR A 1 72 ? 2.591 -4.738 -8.460 1.00 92.69 72 THR A C 1
ATOM 587 O O . THR A 1 72 ? 1.751 -4.996 -7.599 1.00 92.69 72 THR A O 1
ATOM 590 N N . THR A 1 73 ? 2.412 -5.061 -9.742 1.00 91.44 73 THR A N 1
ATOM 591 C CA . THR A 1 73 ? 1.214 -5.738 -10.267 1.00 91.44 73 THR A CA 1
ATOM 592 C C . THR A 1 73 ? 1.058 -7.155 -9.703 1.00 91.44 73 THR A C 1
ATOM 594 O O . THR A 1 73 ? -0.034 -7.533 -9.284 1.00 91.44 73 THR A O 1
ATOM 597 N N . MET A 1 74 ? 2.146 -7.928 -9.599 1.00 93.19 74 MET A N 1
ATOM 598 C CA . MET A 1 74 ? 2.123 -9.245 -8.948 1.00 93.19 74 MET A CA 1
ATOM 599 C C . MET A 1 74 ? 1.700 -9.140 -7.478 1.00 93.19 74 MET A C 1
ATOM 601 O O . MET A 1 74 ? 0.842 -9.902 -7.036 1.00 93.19 74 MET A O 1
ATOM 605 N N . LEU A 1 75 ? 2.247 -8.174 -6.730 1.00 90.62 75 LEU A N 1
ATOM 606 C CA . LEU A 1 75 ? 1.828 -7.909 -5.355 1.00 90.62 75 LEU A CA 1
ATOM 607 C C . LEU A 1 75 ? 0.340 -7.553 -5.292 1.00 90.62 75 LEU A C 1
ATOM 609 O O . LEU A 1 75 ? -0.356 -8.127 -4.463 1.00 90.62 75 LEU A O 1
ATOM 613 N N . GLN A 1 76 ? -0.167 -6.681 -6.173 1.00 87.81 76 GLN A N 1
ATOM 614 C CA . GLN A 1 76 ? -1.591 -6.314 -6.195 1.00 87.81 76 GLN A CA 1
ATOM 615 C C . GLN A 1 76 ? -2.538 -7.492 -6.447 1.00 87.81 76 GLN A C 1
ATOM 617 O O . GLN A 1 76 ? -3.627 -7.511 -5.877 1.00 87.81 76 GLN A O 1
ATOM 622 N N . ASN A 1 77 ? -2.113 -8.479 -7.238 1.00 89.25 77 ASN A N 1
ATOM 623 C CA . ASN A 1 77 ? -2.932 -9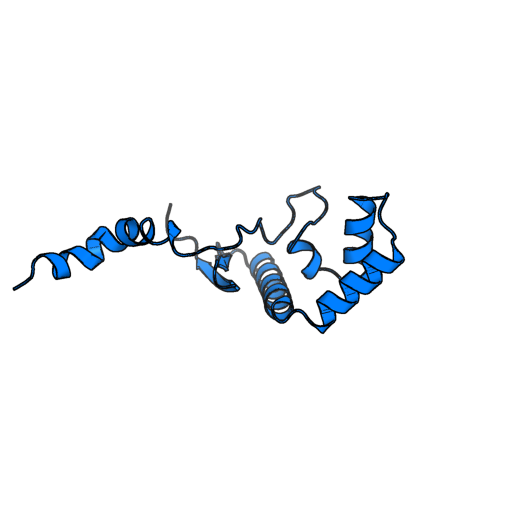.643 -7.573 1.00 89.25 77 ASN A CA 1
ATOM 624 C C . ASN A 1 77 ? -2.836 -10.782 -6.541 1.00 89.25 77 ASN A C 1
ATOM 626 O O . ASN A 1 77 ? -3.792 -11.537 -6.386 1.00 89.25 77 ASN A O 1
ATOM 630 N N . VAL A 1 78 ? -1.691 -10.938 -5.863 1.00 91.50 78 VAL A N 1
ATOM 631 C CA . VAL A 1 78 ? -1.390 -12.121 -5.029 1.00 91.50 78 VAL A CA 1
ATOM 632 C C . VAL A 1 78 ? -1.408 -11.826 -3.524 1.00 91.50 78 VAL A C 1
ATOM 634 O O . VAL A 1 78 ? -1.683 -12.726 -2.734 1.00 91.50 78 VAL A O 1
ATOM 637 N N . ASN A 1 79 ? -1.113 -10.598 -3.086 1.00 88.75 79 ASN A N 1
ATOM 638 C CA . ASN A 1 79 ? -0.992 -10.282 -1.660 1.00 88.75 79 ASN A CA 1
ATOM 639 C C . ASN A 1 79 ? -2.381 -10.197 -0.982 1.00 88.75 79 ASN A C 1
ATOM 641 O O . ASN A 1 79 ? -3.110 -9.227 -1.220 1.00 88.75 79 ASN A O 1
ATOM 645 N N . PRO A 1 80 ? -2.736 -11.131 -0.074 1.00 88.56 80 PRO A N 1
ATOM 646 C CA . PRO A 1 80 ? -4.071 -11.185 0.530 1.00 88.56 80 PRO A CA 1
ATOM 647 C C . PRO A 1 80 ? -4.377 -9.973 1.423 1.00 88.56 80 PRO A C 1
ATOM 649 O O . PRO A 1 80 ? -5.539 -9.653 1.664 1.00 88.56 80 PRO A O 1
ATOM 652 N N . TYR A 1 81 ? -3.351 -9.264 1.899 1.00 85.69 81 TYR A N 1
ATOM 653 C CA . TYR A 1 81 ? -3.511 -8.146 2.827 1.00 85.69 81 TYR A CA 1
ATOM 654 C C . TYR A 1 81 ? -3.878 -6.822 2.140 1.00 85.69 81 TYR A C 1
ATOM 656 O O . TYR A 1 81 ? -4.249 -5.868 2.819 1.00 85.69 81 TYR A O 1
ATOM 664 N N . ILE A 1 82 ? -3.831 -6.739 0.805 1.00 87.62 82 ILE A N 1
ATOM 665 C CA . ILE A 1 82 ? -4.135 -5.497 0.068 1.00 87.62 82 ILE A CA 1
ATOM 666 C C . ILE A 1 82 ? -5.591 -5.057 0.229 1.00 87.62 82 ILE A C 1
ATOM 668 O O . ILE A 1 82 ? -5.850 -3.857 0.303 1.00 87.62 82 ILE A O 1
ATOM 672 N N . ALA A 1 83 ? -6.529 -5.996 0.378 1.00 88.12 83 ALA A N 1
ATOM 673 C CA . ALA A 1 83 ? -7.912 -5.670 0.724 1.00 88.12 83 ALA A CA 1
ATOM 674 C C . ALA A 1 83 ? -7.999 -4.883 2.047 1.00 88.12 83 ALA A C 1
ATOM 676 O O . ALA A 1 83 ? -8.724 -3.897 2.133 1.00 88.12 83 ALA A O 1
ATOM 677 N N . ILE A 1 84 ? -7.190 -5.254 3.044 1.00 90.00 84 ILE A N 1
ATOM 678 C CA . ILE A 1 84 ? -7.168 -4.608 4.362 1.00 90.00 84 ILE A CA 1
ATOM 679 C C . ILE A 1 84 ? -6.644 -3.171 4.257 1.00 90.00 84 ILE A C 1
ATOM 681 O O . ILE A 1 84 ? -7.219 -2.268 4.861 1.00 90.00 84 ILE A O 1
ATOM 685 N N . TYR A 1 85 ? -5.605 -2.932 3.448 1.00 87.44 85 TYR A N 1
ATOM 686 C CA . TYR A 1 85 ? -5.112 -1.576 3.182 1.00 87.44 85 TYR A CA 1
ATOM 687 C C . TYR A 1 85 ? -6.142 -0.717 2.431 1.00 87.44 85 TYR A C 1
ATOM 689 O O . TYR A 1 85 ? -6.318 0.447 2.781 1.00 87.44 85 TYR A O 1
ATOM 697 N N . LYS A 1 86 ? -6.876 -1.281 1.462 1.00 87.25 86 LYS A N 1
ATOM 698 C CA . LYS A 1 86 ? -7.964 -0.569 0.766 1.00 87.25 86 LYS A CA 1
ATOM 699 C C . LYS A 1 86 ? -9.079 -0.154 1.734 1.00 87.25 86 LYS A C 1
ATOM 701 O O . LYS A 1 86 ? -9.393 1.029 1.813 1.00 87.25 86 LYS A O 1
ATOM 706 N N . THR A 1 87 ? -9.569 -1.074 2.567 1.00 89.44 87 THR A N 1
ATOM 707 C CA . THR A 1 87 ? -10.564 -0.754 3.608 1.00 89.44 87 THR A CA 1
ATOM 708 C C . THR A 1 87 ? -10.025 0.221 4.662 1.00 89.44 87 THR A C 1
ATOM 710 O O . THR A 1 87 ? -10.769 1.060 5.167 1.00 89.44 87 THR A O 1
ATOM 713 N N . ALA A 1 88 ? -8.731 0.165 4.995 1.00 88.06 88 ALA A N 1
ATOM 714 C CA . ALA A 1 88 ? -8.109 1.146 5.884 1.00 88.06 88 ALA A CA 1
ATOM 715 C C . ALA A 1 88 ? -8.137 2.559 5.285 1.00 88.06 88 ALA A C 1
ATOM 717 O O . ALA A 1 88 ? -8.456 3.509 5.999 1.00 88.06 88 ALA A O 1
ATOM 718 N N . ARG A 1 89 ? -7.866 2.688 3.980 1.00 87.38 89 ARG A N 1
ATOM 719 C CA . ARG A 1 89 ? -7.954 3.954 3.244 1.00 87.38 89 ARG A CA 1
ATOM 720 C C . ARG A 1 89 ? -9.382 4.504 3.228 1.00 87.38 89 ARG A C 1
ATOM 722 O O . ARG A 1 89 ? -9.576 5.649 3.613 1.00 87.38 89 ARG A O 1
ATOM 729 N N . GLU A 1 90 ? -10.369 3.678 2.884 1.00 88.31 90 GLU A N 1
ATOM 730 C CA . GLU A 1 90 ? -11.795 4.056 2.870 1.00 88.31 90 GLU A CA 1
ATOM 731 C C . GLU A 1 90 ? -12.264 4.589 4.236 1.00 88.31 90 GLU A C 1
ATOM 733 O O . GLU A 1 90 ? -12.964 5.598 4.314 1.00 88.31 90 GLU A O 1
ATOM 738 N N . ARG A 1 91 ? -11.835 3.958 5.340 1.00 86.94 91 ARG A N 1
ATOM 739 C CA . ARG A 1 91 ? -12.157 4.442 6.693 1.00 86.94 91 ARG A CA 1
ATOM 740 C C . ARG A 1 91 ? -11.430 5.731 7.061 1.00 86.94 91 ARG A C 1
ATOM 742 O O . ARG A 1 91 ? -12.026 6.571 7.722 1.00 86.94 91 ARG A O 1
ATOM 749 N N . LEU A 1 92 ? -10.174 5.904 6.647 1.00 84.62 92 LEU A N 1
ATOM 750 C CA . LEU A 1 92 ? -9.434 7.157 6.840 1.00 84.62 92 LEU A CA 1
ATOM 751 C C . LEU A 1 92 ? -10.073 8.319 6.064 1.00 84.62 92 LEU A C 1
ATOM 753 O O . LEU A 1 92 ? -10.174 9.421 6.596 1.00 84.62 92 LEU A O 1
ATOM 757 N N . GLU A 1 93 ? -10.537 8.070 4.839 1.00 85.25 93 GLU A N 1
ATOM 758 C CA . GLU A 1 93 ? -11.271 9.037 4.015 1.00 85.25 93 GLU A CA 1
ATOM 759 C C . GLU A 1 93 ? -12.605 9.426 4.673 1.00 85.25 93 GLU A C 1
ATOM 761 O O . GLU A 1 93 ? -12.886 10.615 4.805 1.00 85.25 93 GLU A O 1
ATOM 766 N N . ALA A 1 94 ? -13.377 8.452 5.173 1.00 84.88 94 ALA A N 1
ATOM 767 C CA . ALA A 1 94 ? -14.623 8.713 5.899 1.00 84.88 94 ALA A CA 1
ATOM 768 C C . ALA A 1 94 ? -14.396 9.494 7.208 1.00 84.88 94 ALA A C 1
ATOM 770 O O . ALA A 1 94 ? -15.084 10.479 7.460 1.00 84.88 94 ALA A O 1
ATOM 771 N N . VAL A 1 95 ? -13.397 9.106 8.010 1.00 83.12 95 VAL A N 1
ATOM 772 C CA . VAL A 1 95 ? -13.036 9.815 9.251 1.00 83.12 95 VAL A CA 1
ATOM 773 C C . VAL A 1 95 ? -12.575 11.244 8.965 1.00 83.12 95 VAL A C 1
ATOM 775 O O . VAL A 1 95 ? -12.911 12.140 9.722 1.00 83.12 95 VAL A O 1
ATOM 778 N N . SER A 1 96 ? -11.876 11.493 7.855 1.00 76.56 96 SER A N 1
ATOM 779 C CA . SER A 1 96 ? -11.442 12.849 7.472 1.00 76.56 96 SER A CA 1
ATOM 780 C C . SER A 1 96 ? -12.604 13.784 7.093 1.00 76.56 96 SER A C 1
ATOM 782 O O . SER A 1 96 ? -12.412 14.995 7.037 1.00 76.56 96 SER A O 1
ATOM 784 N N . GLN A 1 97 ? -13.791 13.238 6.805 1.00 74.31 97 GLN A N 1
ATOM 785 C CA . GLN A 1 97 ? -15.010 13.995 6.48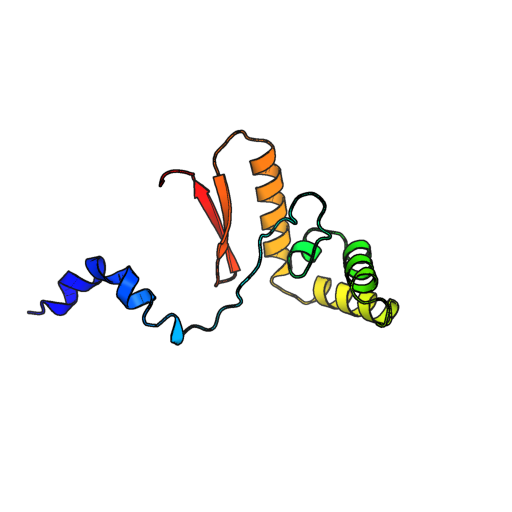1 1.00 74.31 97 GLN A CA 1
ATOM 786 C C . GLN A 1 97 ? -15.899 14.257 7.708 1.00 74.31 97 GLN A C 1
ATOM 788 O O . GLN A 1 97 ? -16.800 15.091 7.643 1.00 74.31 97 GLN A O 1
ATOM 793 N N . SER A 1 98 ? -15.658 13.563 8.821 1.00 69.06 98 SER A N 1
ATOM 794 C CA . SER A 1 98 ? -16.354 13.748 10.095 1.00 69.06 98 SER A CA 1
ATOM 795 C C . SER A 1 98 ? -15.424 14.380 11.129 1.00 69.06 98 SER A C 1
ATOM 797 O O . SER A 1 98 ? -14.354 13.840 11.383 1.00 69.06 98 SER A O 1
ATOM 799 N N . GLU A 1 99 ? -15.839 15.452 11.810 1.00 64.38 99 GLU A N 1
ATOM 800 C CA . GLU A 1 99 ? -15.085 16.058 12.930 1.00 64.38 99 GLU A CA 1
ATOM 801 C C . GLU A 1 99 ? -15.126 15.193 14.213 1.00 64.38 99 GLU A C 1
ATOM 803 O O . GLU A 1 99 ? -15.456 15.650 15.305 1.00 64.38 99 GLU A O 1
ATOM 808 N N . SER A 1 100 ? -14.826 13.902 14.084 1.00 67.06 100 SER A N 1
ATOM 809 C CA . SER A 1 100 ? -14.764 12.934 15.172 1.00 67.06 100 SER A CA 1
ATOM 810 C C . SER A 1 100 ? -13.313 12.614 15.509 1.00 67.06 100 SER A C 1
ATOM 812 O O . SER A 1 100 ? -12.542 12.274 14.610 1.00 67.06 100 SER A O 1
ATOM 814 N N . ASP A 1 101 ? -12.966 12.622 16.795 1.00 75.25 101 ASP A N 1
ATOM 815 C CA . ASP A 1 101 ? -11.667 12.149 17.287 1.00 75.25 101 ASP A CA 1
ATOM 816 C C . ASP A 1 101 ? -11.607 10.611 17.216 1.00 75.25 101 ASP A C 1
ATOM 818 O O . ASP A 1 101 ? -11.783 9.896 18.202 1.00 75.25 101 ASP A O 1
ATOM 822 N N . VAL A 1 102 ? -11.484 10.083 15.997 1.00 77.31 102 VAL A N 1
ATOM 823 C CA . VAL A 1 102 ? -11.412 8.651 15.696 1.00 77.31 102 VAL A CA 1
ATOM 824 C C . VAL A 1 102 ? -10.096 8.373 14.9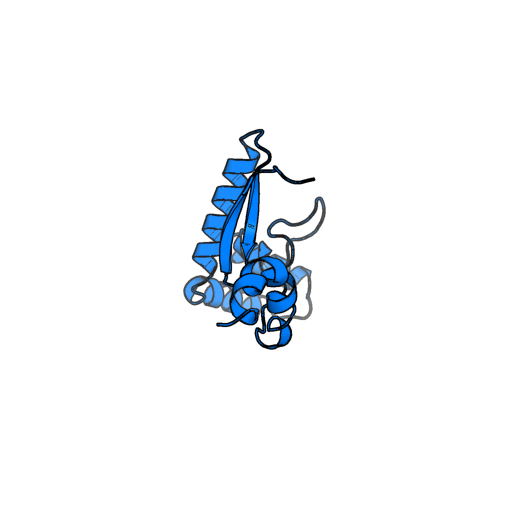94 1.00 77.31 102 VAL A C 1
ATOM 826 O O . VAL A 1 102 ? -9.797 8.917 13.935 1.00 77.31 102 VAL A O 1
ATOM 829 N N . ARG A 1 103 ? -9.309 7.463 15.555 1.00 80.38 103 ARG A N 1
ATOM 830 C CA . ARG A 1 103 ? -8.041 7.024 14.992 1.00 80.38 103 ARG A CA 1
ATOM 831 C C . ARG A 1 103 ? -8.196 5.650 14.355 1.00 80.38 103 ARG A C 1
ATOM 833 O O . ARG A 1 103 ? -8.586 4.684 15.006 1.00 80.38 103 ARG A O 1
ATOM 840 N N . VAL A 1 104 ? -7.834 5.543 13.081 1.00 82.62 104 VAL A N 1
ATOM 841 C CA . VAL A 1 104 ? -7.771 4.260 12.369 1.00 82.62 104 VAL A CA 1
ATOM 842 C C . VAL A 1 104 ? -6.386 3.639 12.568 1.00 82.62 104 VAL A C 1
ATOM 844 O O . VAL A 1 104 ? -5.373 4.225 12.183 1.00 82.62 104 VAL A O 1
ATOM 847 N N . VAL A 1 105 ? -6.335 2.444 13.158 1.00 82.44 105 VAL A N 1
ATOM 848 C CA . VAL A 1 105 ? -5.096 1.722 13.481 1.00 82.44 105 VAL A CA 1
ATOM 849 C C . VAL A 1 105 ? -5.106 0.348 12.817 1.00 82.44 105 VAL A C 1
ATOM 851 O O . VAL A 1 105 ? -6.071 -0.404 12.941 1.00 82.44 105 VAL A O 1
ATOM 854 N N . LEU A 1 106 ? -4.016 -0.011 12.135 1.00 81.69 106 LEU A N 1
ATOM 855 C CA . LEU A 1 106 ? -3.769 -1.388 11.706 1.00 81.69 106 LEU A CA 1
ATOM 856 C C . LEU A 1 106 ? -2.863 -2.058 12.739 1.00 81.69 106 LEU A C 1
ATOM 858 O O . LEU A 1 106 ? -1.725 -1.634 12.935 1.00 81.69 106 LEU A O 1
ATOM 862 N N . ASN A 1 107 ? -3.382 -3.066 13.434 1.00 81.38 107 ASN A N 1
ATOM 863 C CA . ASN A 1 107 ? -2.665 -3.705 14.533 1.00 81.38 107 ASN A CA 1
ATOM 864 C C . ASN A 1 107 ? -1.628 -4.747 14.034 1.00 81.38 107 ASN A C 1
ATOM 866 O O . ASN A 1 107 ? -1.645 -5.118 12.857 1.00 81.38 107 ASN A O 1
ATOM 870 N N . PRO A 1 108 ? -0.751 -5.279 14.912 1.00 76.75 108 PRO A N 1
ATOM 871 C CA . PRO A 1 108 ? 0.250 -6.293 14.552 1.00 76.75 108 PRO A CA 1
ATOM 872 C C . PRO A 1 108 ? -0.292 -7.583 13.912 1.00 76.75 108 PRO A C 1
ATOM 874 O O . PRO A 1 108 ? 0.450 -8.287 13.236 1.00 76.75 108 PRO A O 1
ATOM 877 N N . GLN A 1 109 ? -1.576 -7.901 14.105 1.00 80.00 109 GLN A N 1
ATOM 878 C CA . GLN A 1 109 ? -2.267 -9.038 13.483 1.00 80.00 109 GLN A CA 1
ATOM 879 C C . GLN A 1 109 ? -2.986 -8.648 12.176 1.00 80.00 109 GLN A C 1
ATOM 881 O O . GLN A 1 109 ? -3.878 -9.369 11.729 1.00 80.00 109 GLN A O 1
ATOM 886 N N . LEU A 1 110 ? -2.629 -7.497 11.591 1.00 80.44 110 LEU A N 1
ATOM 887 C CA . LEU A 1 110 ? -3.227 -6.900 10.393 1.00 80.44 110 LEU A CA 1
ATOM 888 C C . LEU A 1 110 ? -4.751 -6.722 10.502 1.00 80.44 110 LEU A C 1
ATOM 890 O O . LEU A 1 110 ? -5.477 -6.841 9.519 1.00 80.44 110 LEU A O 1
ATOM 894 N N . ARG A 1 111 ? -5.256 -6.414 11.703 1.00 84.19 111 ARG A N 1
ATOM 895 C CA . ARG A 1 111 ? -6.671 -6.089 11.937 1.00 84.19 111 ARG A CA 1
ATOM 896 C C . ARG A 1 111 ? -6.867 -4.584 12.015 1.00 84.19 111 ARG A C 1
ATOM 898 O O . ARG A 1 111 ? -6.098 -3.886 12.673 1.00 84.19 111 ARG A O 1
ATOM 905 N N . LEU A 1 112 ? -7.919 -4.109 11.357 1.00 86.06 112 LEU A N 1
ATOM 906 C CA . LEU A 1 112 ? -8.290 -2.702 11.308 1.00 86.06 112 LEU A CA 1
ATOM 907 C C . LEU A 1 112 ? -9.161 -2.336 12.518 1.00 86.06 112 LEU A C 1
ATOM 909 O O . LEU A 1 112 ? -10.315 -2.758 12.612 1.00 86.06 112 LEU A O 1
ATOM 913 N N . ILE A 1 113 ? -8.594 -1.557 13.432 1.00 85.81 113 ILE A N 1
ATOM 914 C CA . ILE A 1 113 ? -9.215 -1.076 14.668 1.00 85.81 113 ILE A CA 1
ATOM 915 C C . ILE A 1 113 ? -9.563 0.407 14.490 1.00 85.81 113 ILE A C 1
ATOM 917 O O . ILE A 1 113 ? -8.836 1.145 13.823 1.00 85.81 113 ILE A O 1
ATOM 921 N N . MET A 1 114 ? -10.683 0.837 15.069 1.00 82.06 114 MET A N 1
ATOM 922 C CA . MET A 1 114 ? -11.000 2.256 15.242 1.00 82.06 114 MET A CA 1
ATOM 923 C C . MET A 1 114 ? -10.958 2.565 16.735 1.00 82.06 114 MET A C 1
ATOM 925 O O . MET A 1 114 ? -11.697 1.955 17.506 1.00 82.06 114 MET A O 1
ATOM 929 N N . GLU A 1 115 ? -10.071 3.468 17.131 1.00 79.94 115 GLU A N 1
ATOM 930 C CA . GLU A 1 115 ? -9.919 3.946 18.504 1.00 79.94 115 GLU A CA 1
ATOM 931 C C . GLU A 1 115 ? -10.597 5.317 18.595 1.00 79.94 115 GLU A C 1
ATOM 933 O O . GLU A 1 115 ? -10.196 6.250 17.904 1.00 79.94 115 GLU A O 1
ATOM 938 N N . THR A 1 116 ? -11.642 5.452 19.408 1.00 74.75 116 THR A N 1
ATOM 939 C CA . THR A 1 116 ? -12.213 6.763 19.757 1.00 74.75 116 THR A CA 1
ATOM 940 C C . THR A 1 116 ? -11.328 7.440 20.798 1.00 74.75 116 THR A C 1
ATOM 942 O O . THR A 1 116 ? -10.972 6.797 21.786 1.00 74.75 116 THR A O 1
ATOM 945 N N . GLY A 1 117 ? -11.016 8.721 20.604 1.00 62.41 117 GLY A N 1
ATOM 946 C CA . GLY A 1 117 ? -10.205 9.555 21.487 1.00 62.41 117 GLY A CA 1
ATOM 947 C C . GLY A 1 117 ? -10.849 9.790 22.851 1.00 62.41 117 GLY A C 1
ATOM 948 O O . GLY A 1 117 ? -11.455 10.822 23.121 1.00 62.41 117 GLY A O 1
ATOM 949 N N . ALA A 1 118 ? -10.700 8.803 23.726 1.00 46.66 118 ALA A N 1
ATOM 950 C CA . ALA A 1 118 ? -11.023 8.873 25.139 1.00 46.66 118 ALA A CA 1
ATOM 951 C C . ALA A 1 118 ? -9.948 8.107 25.922 1.00 46.66 118 ALA A C 1
ATOM 953 O O . ALA A 1 118 ? -10.202 7.013 26.406 1.00 46.66 118 ALA A O 1
ATOM 954 N N . ASP A 1 119 ? -8.737 8.669 25.953 1.00 46.59 119 ASP A N 1
ATOM 955 C CA . ASP A 1 119 ? -7.741 8.531 27.026 1.00 46.59 119 ASP A CA 1
ATOM 956 C C . ASP A 1 119 ? -6.562 9.478 26.717 1.00 46.59 119 ASP A C 1
ATOM 958 O O . ASP A 1 119 ? -5.989 9.438 25.625 1.00 46.59 119 ASP A O 1
ATOM 962 N N . ARG A 1 120 ? -6.225 10.357 27.668 1.00 41.38 120 ARG A N 1
ATOM 963 C CA . ARG A 1 120 ? -5.160 11.371 27.580 1.00 41.38 120 ARG A CA 1
ATOM 964 C C . ARG A 1 120 ? -4.310 11.349 28.846 1.00 41.38 120 ARG A C 1
ATOM 966 O O . ARG A 1 120 ? -4.911 11.154 29.924 1.00 41.38 120 ARG A O 1
#

Organism: NCBI:txid59557

Radius of gyration: 19.31 Å; chains: 1; bounding box: 35×39×62 Å

pLDDT: mean 78.6, std 14.55, range [41.38, 95.62]